Protein AF-A0A059X6H6-F1 (afdb_monomer)

pLDDT: mean 86.48, std 16.49, range [53.81, 98.5]

Mean predicted aligned error: 11.57 Å

Solvent-accessible surface area (backbone atoms only — not comparable to full-atom values): 7983 Å² total; per-residue (Å²): 115,70,69,62,55,52,52,53,50,52,51,50,52,52,50,53,52,48,53,52,51,53,56,52,53,56,59,58,62,73,62,70,86,75,76,94,82,87,88,86,84,64,90,88,65,84,89,73,86,81,78,80,81,80,40,68,50,69,48,48,34,38,56,48,34,63,34,79,66,31,39,51,50,47,50,56,56,34,64,77,41,72,95,62,50,46,80,47,64,39,45,74,74,27,70,48,88,51,62,70,45,95,58,47,21,21,32,26,37,62,48,62,49,99,87,67,46,83,44,76,43,57,70,53,53,51,45,36,57,78,46,107

Radius of gyration: 31.46 Å; Cα contacts (8 Å, |Δi|>4): 134; chains: 1; bounding box: 71×48×88 Å

Nearest PDB structures (foldseek):
  3o66-assembly2_B  TM=3.302E-01  e=4.842E+00  Staphylococcus aureus subsp. aureus Mu50

Sequence (132 aa):
MNAFVSAITRLRLAAVACELLIAGATVAAAAADSFPVTIRVDAAKTKGPLQPIWRFFGADEPNYAYLKNGRKLVGELGALKPKQVYFRTHNLLTSGDGTPALKWGSTGAYSEDADGRPVYDWAILDRIFDTY

Foldseek 3Di:
DVVVVVVVVVVVVVVVVVVVVVVVVVVVVVPPPDDDDDDDDDPVDDPDDDDPPVQEEEDLELLCCLPPVNLVVLVVSCVVDPPRHYYDYPALPPDADSDIDHRHYHHNQWDADPVRHIDGDCVSVCSSVVSD

Structure (mmCIF, N/CA/C/O backbone):
data_AF-A0A059X6H6-F1
#
_entry.id   AF-A0A059X6H6-F1
#
loop_
_atom_site.group_PDB
_atom_site.id
_atom_site.type_symbol
_atom_site.label_atom_id
_atom_site.label_alt_id
_atom_site.label_comp_id
_atom_site.label_asym_id
_atom_site.label_entity_id
_atom_site.label_seq_id
_atom_site.pdbx_PDB_ins_code
_atom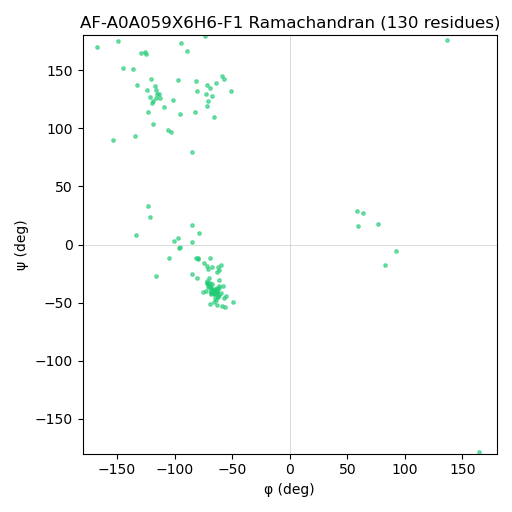_site.Cartn_x
_atom_site.Cartn_y
_atom_site.Cartn_z
_atom_site.occupancy
_atom_site.B_iso_or_equiv
_atom_site.auth_seq_id
_atom_site.auth_comp_id
_atom_site.auth_asym_id
_atom_site.auth_atom_id
_atom_site.pdbx_PDB_model_num
ATOM 1 N N . MET A 1 1 ? 45.488 37.857 51.682 1.00 58.59 1 MET A N 1
ATOM 2 C CA . MET A 1 1 ? 45.195 36.481 51.218 1.00 58.59 1 MET A CA 1
ATOM 3 C C . MET A 1 1 ? 43.833 35.968 51.709 1.00 58.59 1 MET A C 1
ATOM 5 O O . MET A 1 1 ? 43.056 35.501 50.891 1.00 58.59 1 MET A O 1
ATOM 9 N N . ASN A 1 2 ? 43.471 36.145 52.988 1.00 57.38 2 ASN A N 1
ATOM 10 C CA . ASN A 1 2 ? 42.241 35.563 53.568 1.00 57.38 2 ASN A CA 1
ATOM 11 C C . ASN A 1 2 ? 40.909 36.158 53.060 1.00 57.38 2 ASN A C 1
ATOM 13 O O . ASN A 1 2 ? 39.927 35.431 52.926 1.00 57.38 2 ASN A O 1
ATOM 17 N N . ALA A 1 3 ? 40.863 37.454 52.732 1.00 59.53 3 ALA A N 1
ATOM 18 C CA . ALA A 1 3 ? 39.637 38.098 52.240 1.00 59.53 3 ALA A CA 1
ATOM 19 C C . ALA A 1 3 ? 39.242 37.635 50.822 1.00 59.53 3 ALA A C 1
ATOM 21 O O . ALA A 1 3 ? 38.062 37.457 50.532 1.00 59.53 3 ALA A O 1
ATOM 22 N N . PHE A 1 4 ? 40.232 37.376 49.961 1.00 54.91 4 PHE A N 1
ATOM 23 C CA . PHE A 1 4 ? 40.015 36.962 48.572 1.00 54.91 4 PHE A CA 1
ATOM 24 C C . PHE A 1 4 ? 39.510 35.512 48.479 1.00 54.91 4 PHE A C 1
ATOM 26 O O . PHE A 1 4 ? 38.577 35.220 47.737 1.00 54.91 4 PHE A O 1
ATOM 33 N N . VAL A 1 5 ? 40.052 34.618 49.314 1.00 59.97 5 VAL A N 1
ATOM 34 C CA . VAL A 1 5 ? 39.598 33.220 49.417 1.00 59.97 5 VAL A CA 1
ATOM 35 C C . VAL A 1 5 ? 38.165 33.145 49.962 1.00 59.97 5 VAL A C 1
ATOM 37 O O . VAL A 1 5 ? 37.345 32.411 49.423 1.00 59.97 5 VAL A O 1
ATOM 40 N N . SER A 1 6 ? 37.823 33.959 50.967 1.00 58.59 6 SER A N 1
ATOM 41 C CA . SER A 1 6 ? 36.462 34.026 51.526 1.00 58.59 6 SER A CA 1
ATOM 42 C C . SER A 1 6 ? 35.422 34.516 50.505 1.00 58.59 6 SER A C 1
ATOM 44 O O . SER A 1 6 ? 34.323 33.965 50.430 1.00 58.59 6 SER A O 1
ATOM 46 N N . ALA A 1 7 ? 35.775 35.498 49.667 1.00 55.62 7 ALA A N 1
ATOM 47 C CA . ALA A 1 7 ? 34.904 35.994 48.600 1.00 55.62 7 ALA A CA 1
ATOM 48 C C . ALA A 1 7 ? 34.638 34.933 47.515 1.00 55.62 7 ALA A C 1
ATOM 50 O O . ALA A 1 7 ? 33.491 34.745 47.112 1.00 55.62 7 ALA A O 1
ATOM 51 N N . ILE A 1 8 ? 35.666 34.184 47.100 1.00 58.91 8 ILE A N 1
ATOM 52 C CA . ILE A 1 8 ? 35.532 33.095 46.117 1.00 58.91 8 ILE A CA 1
ATOM 53 C C . ILE A 1 8 ? 34.681 31.946 46.675 1.00 58.91 8 ILE A C 1
ATOM 55 O O . ILE A 1 8 ? 33.830 31.412 45.966 1.00 58.91 8 ILE A O 1
ATOM 59 N N . THR A 1 9 ? 34.851 31.589 47.951 1.00 55.94 9 THR A N 1
ATOM 60 C CA . THR A 1 9 ? 34.042 30.546 48.600 1.00 55.94 9 THR A CA 1
ATOM 61 C C . THR A 1 9 ? 32.571 30.955 48.705 1.00 55.94 9 THR A C 1
ATOM 63 O O . THR A 1 9 ? 31.695 30.154 48.389 1.00 55.94 9 THR A O 1
ATOM 66 N N . ARG A 1 10 ? 32.275 32.213 49.061 1.00 60.16 10 ARG A N 1
ATOM 67 C CA . ARG A 1 10 ? 30.896 32.739 49.095 1.00 60.16 10 ARG A CA 1
ATOM 68 C C . ARG A 1 10 ? 30.249 32.773 47.708 1.00 60.16 10 ARG A C 1
ATOM 70 O O . ARG A 1 10 ? 29.082 32.418 47.586 1.00 60.16 10 ARG A O 1
ATOM 77 N N . LEU A 1 11 ? 31.008 33.135 46.672 1.00 53.81 11 LEU A N 1
ATOM 78 C CA . LEU A 1 11 ? 30.527 33.147 45.288 1.00 53.81 11 LEU A CA 1
ATOM 79 C C . LEU A 1 11 ? 30.241 31.726 44.768 1.00 53.81 11 LEU A C 1
ATOM 81 O O . LEU A 1 11 ? 29.238 31.512 44.095 1.00 53.81 11 LEU A O 1
ATOM 85 N N . ARG A 1 12 ? 31.070 30.740 45.140 1.00 56.47 12 ARG A N 1
ATOM 86 C CA . ARG A 1 12 ? 30.848 29.319 44.817 1.00 56.47 12 ARG A CA 1
ATOM 87 C C . ARG A 1 12 ? 29.646 28.725 45.552 1.00 56.47 12 ARG A C 1
ATOM 89 O O . ARG A 1 12 ? 28.875 28.007 44.930 1.00 56.47 12 ARG A O 1
ATOM 96 N N . LEU A 1 13 ? 29.445 29.046 46.834 1.00 58.38 13 LEU A N 1
ATOM 97 C CA . LEU A 1 13 ? 28.250 28.607 47.568 1.00 58.38 13 LEU A CA 1
ATOM 98 C C . LEU A 1 13 ? 26.966 29.220 46.990 1.00 58.38 13 LEU A C 1
ATOM 100 O O . LEU A 1 13 ? 25.964 28.521 46.875 1.00 58.38 13 LEU A O 1
ATOM 104 N N . ALA A 1 14 ? 27.000 30.497 46.597 1.00 59.97 14 ALA A N 1
ATOM 105 C CA . ALA A 1 14 ? 25.861 31.155 45.960 1.00 59.97 14 ALA A CA 1
ATOM 106 C C . ALA A 1 14 ? 25.545 30.560 44.576 1.00 59.97 14 ALA A C 1
ATOM 108 O O . ALA A 1 14 ? 24.376 30.353 44.265 1.00 59.97 14 ALA A O 1
ATOM 109 N N . ALA A 1 15 ? 26.564 30.232 43.772 1.00 58.28 15 ALA A N 1
ATOM 110 C CA . ALA A 1 15 ? 26.387 29.584 42.471 1.00 58.28 15 ALA A CA 1
ATOM 111 C C . ALA A 1 15 ? 25.798 28.168 42.602 1.00 58.28 15 ALA A C 1
ATOM 113 O O . ALA A 1 15 ? 24.811 27.864 41.943 1.00 58.28 15 ALA A O 1
ATOM 114 N N . VAL A 1 16 ? 26.319 27.351 43.527 1.00 63.19 16 VAL A N 1
ATOM 115 C CA . VAL A 1 16 ? 25.791 26.002 43.807 1.00 63.19 16 VAL A CA 1
ATOM 116 C C . VAL A 1 16 ? 24.352 26.064 44.330 1.00 63.19 16 VAL A C 1
ATOM 118 O O . VAL A 1 16 ? 23.509 25.284 43.900 1.00 63.19 16 VAL A O 1
ATOM 121 N N . ALA A 1 17 ? 24.028 27.022 45.206 1.00 60.09 17 ALA A N 1
ATOM 122 C CA . ALA A 1 17 ? 22.654 27.232 45.666 1.00 60.09 17 ALA A CA 1
ATOM 123 C C . ALA A 1 17 ? 21.709 27.649 44.523 1.00 60.09 17 ALA A C 1
ATOM 125 O O . ALA A 1 17 ? 20.569 27.194 44.478 1.00 60.09 17 ALA A O 1
ATOM 126 N N . CYS A 1 18 ? 22.182 28.469 43.579 1.00 57.47 18 CYS A N 1
ATOM 127 C CA . CYS A 1 18 ? 21.415 28.876 42.402 1.00 57.47 18 CYS A CA 1
ATOM 128 C C . CYS A 1 18 ? 21.181 27.695 41.440 1.00 57.47 18 CYS A C 1
ATOM 130 O O . CYS A 1 18 ? 20.062 27.491 40.983 1.00 57.47 18 CYS A O 1
ATOM 132 N N . GLU A 1 19 ? 22.197 26.862 41.198 1.00 58.69 19 GLU A N 1
ATOM 133 C CA . GLU A 1 19 ? 22.088 25.642 40.381 1.00 58.69 19 GLU A CA 1
ATOM 134 C C . GLU A 1 19 ? 21.124 24.614 40.999 1.00 58.69 19 GLU A C 1
ATOM 136 O O . GLU A 1 19 ? 20.295 24.044 40.289 1.00 58.69 19 GLU A O 1
ATOM 141 N N . LEU A 1 20 ? 21.158 24.432 42.325 1.00 59.31 20 LEU A N 1
ATOM 142 C CA . LEU A 1 20 ? 20.209 23.584 43.060 1.00 59.31 20 LEU A CA 1
ATOM 143 C C . LEU A 1 20 ? 18.769 24.121 43.005 1.00 59.31 20 LEU A C 1
ATOM 145 O O . LEU A 1 20 ? 17.832 23.336 42.862 1.00 59.31 20 LEU A O 1
ATOM 149 N N . LEU A 1 21 ? 18.577 25.443 43.076 1.00 58.88 21 LEU A N 1
ATOM 150 C CA . LEU A 1 21 ? 17.257 26.072 42.946 1.00 58.88 21 LEU A CA 1
ATOM 151 C C . LEU A 1 21 ? 16.696 25.950 41.519 1.00 58.88 21 LEU A C 1
ATOM 153 O O . LEU A 1 21 ? 15.508 25.671 41.353 1.00 58.88 21 LEU A O 1
ATOM 157 N N . ILE A 1 22 ? 17.541 26.096 40.494 1.00 58.00 22 ILE A N 1
ATOM 158 C CA . ILE A 1 22 ? 17.145 25.942 39.085 1.00 58.00 22 ILE A CA 1
ATOM 159 C C . ILE A 1 22 ? 16.810 24.474 38.773 1.00 58.00 22 ILE A C 1
ATOM 161 O O . ILE A 1 22 ? 15.798 24.208 38.127 1.00 58.00 22 ILE A O 1
ATOM 165 N N . ALA A 1 23 ? 17.591 23.513 39.278 1.00 57.62 23 ALA A N 1
ATOM 166 C CA . ALA A 1 23 ? 17.311 22.084 39.115 1.00 57.62 23 ALA A CA 1
ATOM 167 C C . ALA A 1 23 ? 16.046 21.626 39.872 1.00 57.62 23 ALA A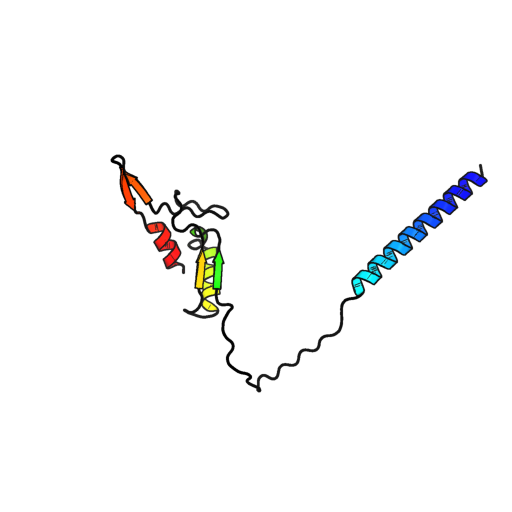 C 1
ATOM 169 O O . ALA A 1 23 ? 15.315 20.763 39.392 1.00 57.62 23 ALA A O 1
ATOM 170 N N . GLY A 1 24 ? 15.745 22.216 41.035 1.00 56.34 24 GLY A N 1
ATOM 171 C CA . GLY A 1 24 ? 14.503 21.942 41.766 1.00 56.34 24 GLY A CA 1
ATOM 172 C C . GLY A 1 24 ? 13.251 22.473 41.055 1.00 56.34 24 GLY A C 1
ATOM 173 O O . GLY A 1 24 ? 12.216 21.806 41.036 1.00 56.34 24 GLY A O 1
ATOM 174 N N . ALA A 1 25 ? 13.346 23.646 40.420 1.00 57.06 25 ALA A N 1
ATOM 175 C CA . ALA A 1 25 ? 12.235 24.259 39.692 1.00 57.06 25 ALA A CA 1
ATOM 176 C C . ALA A 1 25 ? 11.887 23.521 38.383 1.00 57.06 25 ALA A C 1
ATOM 178 O O . ALA A 1 25 ? 10.712 23.433 38.024 1.00 57.06 25 ALA A O 1
ATOM 179 N N . THR A 1 26 ? 12.874 22.943 37.686 1.00 56.34 26 THR A N 1
ATOM 180 C CA . THR A 1 26 ? 12.636 22.175 36.449 1.00 56.34 26 THR A CA 1
ATOM 181 C C . THR A 1 26 ? 11.973 20.819 36.708 1.00 56.34 26 THR A C 1
ATOM 183 O O . THR A 1 26 ? 11.140 20.393 35.909 1.00 56.34 26 THR A O 1
ATOM 186 N N . VAL A 1 27 ? 12.258 20.167 37.841 1.00 55.81 27 VAL A N 1
ATOM 187 C CA . VAL A 1 27 ? 11.601 18.903 38.230 1.00 55.81 27 VAL A CA 1
ATOM 188 C C . VAL A 1 27 ? 10.139 19.126 38.638 1.00 55.81 27 V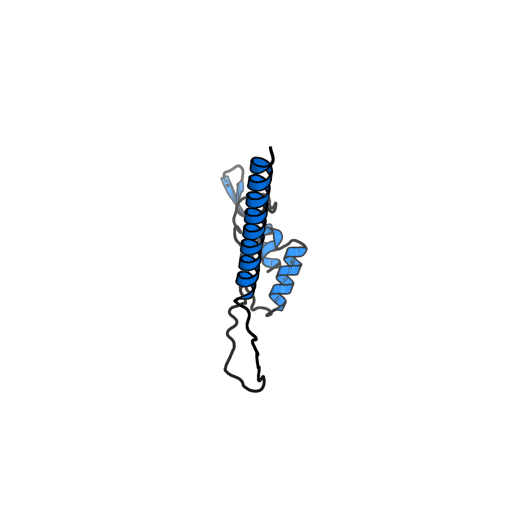AL A C 1
ATOM 190 O O . VAL A 1 27 ? 9.280 18.318 38.292 1.00 55.81 27 VAL A O 1
ATOM 193 N N . ALA A 1 28 ? 9.825 20.240 39.310 1.00 55.28 28 ALA A N 1
AT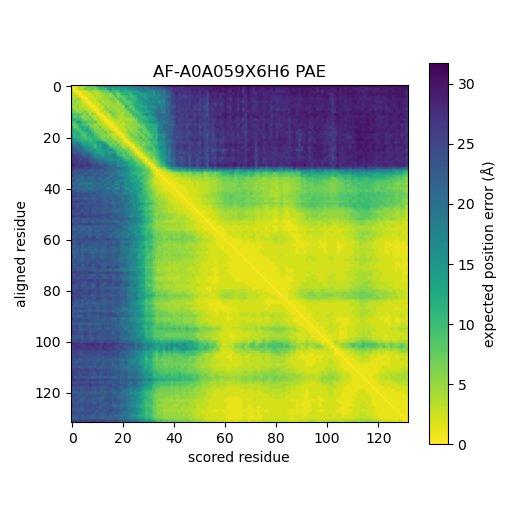OM 194 C CA . ALA A 1 28 ? 8.450 20.574 39.689 1.00 55.28 28 ALA A CA 1
ATOM 195 C C . ALA A 1 28 ? 7.562 20.926 38.477 1.00 55.28 28 ALA A C 1
ATOM 197 O O . ALA A 1 28 ? 6.389 20.560 38.451 1.00 55.28 28 ALA A O 1
ATOM 198 N N . ALA A 1 29 ? 8.120 21.581 37.452 1.00 55.75 29 ALA A N 1
ATOM 199 C CA . ALA A 1 29 ? 7.392 21.910 36.224 1.00 55.75 29 ALA A CA 1
ATOM 200 C C . ALA A 1 29 ? 7.079 20.675 35.355 1.00 55.75 29 ALA A C 1
ATOM 202 O O . ALA A 1 29 ? 6.061 20.650 34.672 1.00 55.75 29 ALA A O 1
ATOM 203 N N . ALA A 1 30 ? 7.909 19.626 35.410 1.00 57.47 30 ALA A N 1
ATOM 204 C CA . ALA A 1 30 ? 7.687 18.393 34.650 1.00 57.47 30 ALA A CA 1
ATOM 205 C C . ALA A 1 30 ? 6.560 17.502 35.219 1.00 57.47 30 ALA A C 1
ATOM 207 O O . ALA A 1 30 ? 6.071 16.616 34.521 1.00 57.47 30 ALA A O 1
ATOM 208 N N . ALA A 1 31 ? 6.135 17.726 36.467 1.00 59.34 31 ALA A N 1
ATOM 209 C CA . ALA A 1 31 ? 5.110 16.922 37.141 1.00 59.34 31 ALA A CA 1
ATOM 210 C C . ALA A 1 31 ? 3.682 17.505 37.047 1.00 59.34 31 ALA A C 1
ATOM 212 O O . ALA A 1 31 ? 2.743 16.895 37.558 1.00 59.34 31 ALA A O 1
ATOM 213 N N . ALA A 1 32 ? 3.503 18.676 36.424 1.00 61.47 32 ALA A N 1
ATOM 214 C CA . ALA A 1 32 ? 2.291 19.484 36.577 1.00 61.47 32 ALA A CA 1
ATOM 215 C C . ALA A 1 32 ? 1.062 19.049 35.750 1.00 61.47 32 ALA A C 1
ATOM 217 O O . ALA A 1 32 ? -0.031 19.505 36.065 1.00 61.47 32 ALA A O 1
ATOM 218 N N . ASP A 1 33 ? 1.176 18.136 34.778 1.00 71.50 33 ASP A N 1
ATOM 219 C CA . ASP A 1 33 ? 0.067 17.848 33.842 1.00 71.50 33 ASP A CA 1
ATOM 220 C C . ASP A 1 33 ? -0.376 16.374 33.804 1.00 71.50 33 ASP A C 1
ATOM 222 O O . ASP A 1 33 ? -0.809 15.859 32.772 1.00 71.50 33 ASP A O 1
ATOM 226 N N . SER A 1 34 ? -0.295 15.659 34.930 1.00 79.44 34 SER A N 1
ATOM 227 C CA . SER A 1 34 ? -0.904 14.324 35.045 1.00 79.44 34 SER A CA 1
ATOM 228 C C . SER A 1 34 ? -2.022 14.314 36.086 1.00 79.44 34 SER A C 1
ATOM 230 O O . SER A 1 34 ? -1.844 14.761 37.217 1.00 79.44 34 SER A O 1
ATOM 232 N N . PHE A 1 35 ? -3.194 13.802 35.705 1.00 85.69 35 PHE A N 1
ATOM 233 C CA . PHE A 1 35 ? -4.338 13.613 36.596 1.00 85.69 35 PHE A CA 1
ATOM 234 C C . PHE A 1 35 ? -4.981 12.240 36.349 1.00 85.69 35 PHE A C 1
ATOM 236 O O . PHE A 1 35 ? -4.898 11.709 35.237 1.00 85.69 35 PHE A O 1
ATOM 243 N N . PRO A 1 36 ? -5.610 11.627 37.368 1.00 89.56 36 PRO A N 1
ATOM 244 C CA . PRO A 1 36 ? -6.208 10.308 37.217 1.00 89.56 36 PRO A CA 1
ATOM 245 C C . PRO A 1 36 ? -7.417 10.354 36.274 1.00 89.56 36 PRO A C 1
ATOM 247 O O . PRO A 1 36 ? -8.361 11.115 36.486 1.00 89.56 36 PRO A O 1
ATOM 250 N N . VAL A 1 37 ? -7.424 9.483 35.262 1.00 94.56 37 VAL A N 1
ATOM 251 C CA . VAL A 1 37 ? -8.553 9.293 34.338 1.00 94.56 37 VAL A CA 1
ATOM 252 C C . VAL A 1 37 ? -9.156 7.908 34.561 1.00 94.56 37 VAL A C 1
ATOM 254 O O . VAL A 1 37 ? -8.459 6.900 34.499 1.00 94.56 37 VAL A O 1
ATOM 257 N N . THR A 1 38 ? -10.469 7.842 34.797 1.00 96.88 38 THR A N 1
ATOM 258 C CA . THR A 1 38 ? -11.224 6.578 34.854 1.00 96.88 38 THR A CA 1
ATOM 259 C C . THR A 1 38 ? -12.120 6.463 33.623 1.00 96.88 38 THR A C 1
ATOM 261 O O . THR A 1 38 ? -13.028 7.273 33.447 1.00 96.88 38 THR A O 1
ATOM 264 N N . ILE A 1 39 ? -11.908 5.439 32.791 1.00 96.88 39 ILE A N 1
ATOM 265 C CA . ILE A 1 39 ? -12.757 5.138 31.627 1.00 96.88 39 ILE A CA 1
ATOM 266 C C . ILE A 1 39 ? -13.702 3.986 31.992 1.00 96.88 39 ILE A C 1
ATOM 268 O O . ILE A 1 39 ? -13.253 2.919 32.401 1.00 96.88 39 ILE A O 1
ATOM 272 N N . ARG A 1 40 ? -15.016 4.188 31.838 1.00 97.50 40 ARG A N 1
ATOM 273 C CA . ARG A 1 40 ? -16.043 3.144 32.011 1.00 97.50 40 ARG A CA 1
ATOM 274 C C . ARG A 1 40 ? -16.748 2.901 30.681 1.00 97.50 40 ARG A C 1
ATOM 276 O O . ARG A 1 40 ? -17.272 3.841 30.091 1.00 97.50 40 ARG A O 1
ATOM 283 N N . VAL A 1 41 ? -16.783 1.649 30.233 1.00 96.38 41 VAL A N 1
ATOM 284 C CA . VAL A 1 41 ? -17.444 1.233 28.988 1.00 96.38 41 VAL A CA 1
ATOM 285 C C . VAL A 1 41 ? -18.542 0.230 29.328 1.00 96.38 41 VAL A C 1
ATOM 287 O O . VAL A 1 41 ? -18.270 -0.793 29.948 1.00 96.38 41 VAL A O 1
ATOM 290 N N . ASP A 1 42 ? -19.776 0.526 28.925 1.00 97.31 42 ASP A N 1
ATOM 291 C CA . ASP A 1 42 ? -20.924 -0.379 29.042 1.00 97.31 42 ASP A CA 1
ATOM 292 C C . ASP A 1 42 ? -21.253 -0.945 27.654 1.00 97.31 42 ASP A C 1
ATOM 294 O O . ASP A 1 42 ? -21.891 -0.283 26.833 1.00 97.31 42 ASP A O 1
ATOM 298 N N . ALA A 1 43 ? -20.782 -2.164 27.379 1.00 96.50 43 ALA A N 1
ATOM 299 C CA . ALA A 1 43 ? -20.952 -2.819 26.082 1.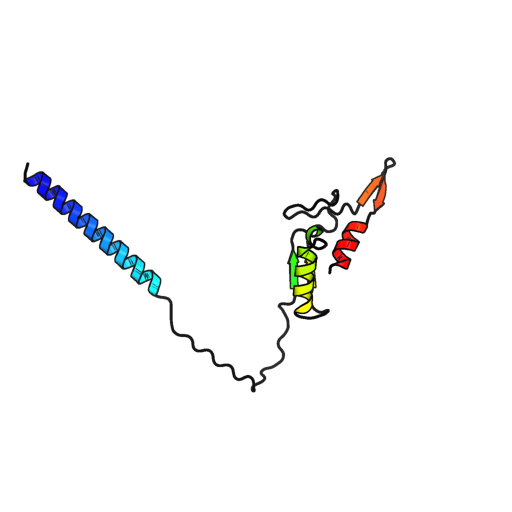00 96.50 43 ALA A CA 1
ATOM 300 C C . ALA A 1 43 ? -22.408 -3.237 25.785 1.00 96.50 43 ALA A C 1
ATOM 302 O O . ALA A 1 43 ? -22.713 -3.569 24.641 1.00 96.50 43 ALA A O 1
ATOM 303 N N . ALA A 1 44 ? -23.316 -3.193 26.770 1.00 97.50 44 ALA A N 1
ATOM 304 C CA . ALA A 1 44 ? -24.734 -3.494 26.565 1.00 97.50 44 ALA A CA 1
ATOM 305 C C . ALA A 1 44 ? -25.524 -2.297 25.994 1.00 97.50 44 ALA A C 1
ATOM 307 O O . ALA A 1 44 ? -26.661 -2.461 25.548 1.00 97.50 44 ALA A O 1
ATOM 308 N N . LYS A 1 45 ? -24.940 -1.088 25.974 1.00 97.56 45 LYS A N 1
ATOM 309 C CA . LYS A 1 45 ? -25.593 0.141 25.492 1.00 97.56 45 LYS A CA 1
ATOM 310 C C . LYS A 1 45 ? -25.110 0.543 24.099 1.00 97.56 45 LYS A C 1
ATOM 312 O O . LYS A 1 45 ? -24.112 1.244 23.940 1.00 97.56 45 LYS A O 1
ATOM 317 N N . THR A 1 46 ? -25.874 0.166 23.077 1.00 97.00 46 THR A N 1
ATOM 318 C CA . THR A 1 46 ? -25.610 0.581 21.688 1.00 97.00 46 THR A CA 1
ATOM 319 C C . THR A 1 46 ? -25.955 2.061 21.479 1.00 97.00 46 THR A C 1
ATOM 321 O O . THR A 1 46 ? -27.060 2.488 21.801 1.00 97.00 46 THR A O 1
ATOM 324 N N . LYS A 1 47 ? -25.030 2.848 20.904 1.00 96.38 47 LYS A N 1
ATOM 325 C CA . LYS A 1 47 ? -25.235 4.281 20.584 1.00 96.38 47 LYS A CA 1
ATOM 326 C C . LYS A 1 47 ? -25.467 4.577 19.097 1.00 96.38 47 LYS A C 1
ATOM 328 O O . LYS A 1 47 ? -25.831 5.698 18.758 1.00 96.38 47 LYS A O 1
ATOM 333 N N . GLY A 1 48 ? -25.239 3.601 18.221 1.00 95.69 48 GLY A N 1
ATOM 334 C CA . GLY A 1 48 ? -25.346 3.747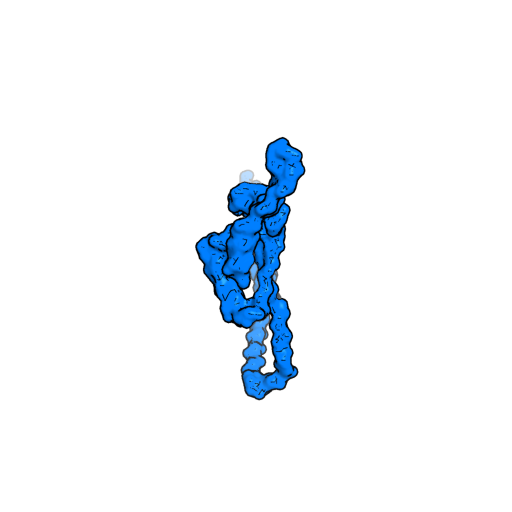 16.769 1.00 95.69 48 GLY A CA 1
ATOM 335 C C . GLY A 1 48 ? -24.189 3.072 16.024 1.00 95.69 48 GLY A C 1
ATOM 336 O O . GLY A 1 48 ? -23.277 2.537 16.661 1.00 95.69 48 GLY A O 1
ATOM 337 N N . PRO A 1 49 ? -24.219 3.072 14.681 1.00 95.38 49 PRO A N 1
ATOM 338 C CA . PRO A 1 49 ? -23.174 2.462 13.867 1.00 95.38 49 PRO A CA 1
ATOM 339 C C . PRO A 1 49 ? -21.874 3.279 13.895 1.00 95.38 49 PRO A C 1
ATOM 341 O O . PRO A 1 49 ? -21.890 4.502 13.748 1.00 95.38 49 PRO A O 1
ATOM 344 N N . LEU A 1 50 ? -20.731 2.596 14.008 1.00 93.19 50 LEU A N 1
ATOM 345 C CA . LEU A 1 50 ? -19.414 3.207 13.831 1.00 93.19 50 LEU A CA 1
ATOM 346 C C . LEU A 1 50 ? -19.081 3.291 12.338 1.00 93.19 50 LEU A C 1
ATOM 348 O O . LEU A 1 50 ? -18.878 2.265 11.684 1.00 93.19 50 LEU A O 1
ATOM 352 N N . GLN A 1 51 ? -18.985 4.510 11.805 1.00 94.56 51 GLN A N 1
ATOM 353 C CA . GLN A 1 51 ? -18.536 4.708 10.430 1.00 94.56 51 GLN A CA 1
ATOM 354 C C . GLN A 1 51 ? -17.037 4.397 10.317 1.00 94.56 51 GLN A C 1
ATOM 356 O O . GLN A 1 51 ? -16.223 4.984 11.033 1.00 94.56 51 GLN A O 1
ATOM 361 N N . PRO A 1 52 ? -16.634 3.476 9.433 1.00 93.19 52 PRO A N 1
ATOM 362 C CA . PRO A 1 52 ? -15.262 3.001 9.380 1.00 93.19 52 PRO A CA 1
ATOM 363 C C . PRO A 1 52 ? -14.405 3.948 8.525 1.00 93.19 52 PRO A C 1
ATOM 365 O O . PRO A 1 52 ? -14.135 3.685 7.352 1.00 93.19 52 PRO A O 1
ATOM 368 N N . ILE A 1 53 ? -13.997 5.068 9.121 1.00 95.06 53 ILE A N 1
ATOM 369 C CA . ILE A 1 53 ? -13.169 6.113 8.488 1.00 95.06 53 ILE A CA 1
ATOM 370 C C . ILE A 1 53 ? -11.671 5.769 8.441 1.00 95.06 53 ILE A 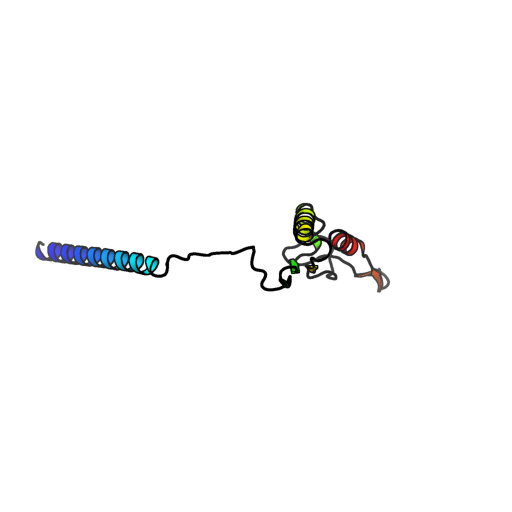C 1
ATOM 372 O O . ILE A 1 53 ? -10.910 6.395 7.718 1.00 95.06 53 ILE A O 1
ATOM 376 N N . TRP A 1 54 ? -11.249 4.744 9.179 1.00 95.25 54 TRP A N 1
ATOM 377 C CA . TRP A 1 54 ? -9.851 4.332 9.356 1.00 95.25 54 TRP A CA 1
ATOM 378 C C . TRP A 1 54 ? -9.313 3.405 8.249 1.00 95.25 54 TRP A C 1
ATOM 380 O O . TRP A 1 54 ? -8.186 2.933 8.333 1.00 95.25 54 TRP A O 1
ATOM 390 N N . ARG A 1 55 ? -10.113 3.099 7.218 1.00 96.31 55 ARG A N 1
ATOM 391 C CA . ARG A 1 55 ? -9.856 2.022 6.235 1.00 96.31 55 ARG A CA 1
ATOM 392 C C . ARG A 1 55 ? -8.941 2.411 5.064 1.00 96.31 55 ARG A C 1
ATOM 394 O O . ARG A 1 55 ? -8.981 1.750 4.027 1.00 96.31 55 ARG A O 1
ATOM 401 N N . PHE A 1 56 ? -8.194 3.501 5.182 1.00 97.06 56 PHE A N 1
ATOM 402 C CA . PHE A 1 56 ? -7.394 4.060 4.094 1.00 97.06 56 PHE A CA 1
ATOM 403 C C . PHE A 1 56 ? -5.924 4.073 4.498 1.00 97.06 56 PHE A C 1
ATOM 405 O O . PHE A 1 56 ? -5.561 4.693 5.496 1.00 97.06 56 PHE A O 1
ATOM 412 N N . PHE A 1 57 ? -5.090 3.404 3.708 1.00 97.00 57 PHE A N 1
ATOM 413 C CA . PHE A 1 57 ? -3.645 3.327 3.902 1.00 97.00 57 PHE A CA 1
ATOM 414 C C . PHE A 1 57 ? -2.918 3.761 2.634 1.00 97.00 57 PHE A C 1
ATOM 416 O O . PHE A 1 57 ? -3.507 3.858 1.555 1.00 97.00 57 PHE A O 1
ATOM 423 N N . GLY A 1 58 ? -1.621 4.015 2.749 1.00 95.44 58 GLY A N 1
ATOM 424 C CA . GLY A 1 58 ? -0.817 4.322 1.584 1.00 95.44 58 GLY A CA 1
ATOM 425 C C . GLY A 1 58 ? 0.676 4.295 1.839 1.00 95.44 58 GLY A C 1
ATOM 426 O O . GLY A 1 58 ? 1.126 4.202 2.980 1.00 95.44 58 GLY A O 1
ATOM 427 N N . ALA A 1 59 ? 1.425 4.373 0.746 1.00 94.06 59 ALA A N 1
ATOM 428 C CA . ALA A 1 59 ? 2.879 4.428 0.744 1.00 94.06 59 ALA A CA 1
ATOM 429 C C . ALA A 1 59 ? 3.381 5.319 -0.393 1.00 94.06 59 ALA A C 1
ATOM 431 O O . ALA A 1 59 ? 2.740 5.427 -1.440 1.00 94.06 59 ALA A O 1
ATOM 432 N N . ASP A 1 60 ? 4.552 5.916 -0.197 1.00 94.69 60 ASP A N 1
ATOM 433 C CA . ASP A 1 60 ? 5.195 6.741 -1.216 1.00 94.69 60 ASP A CA 1
ATOM 434 C C . ASP A 1 60 ? 5.683 5.903 -2.407 1.00 94.69 60 ASP A C 1
ATOM 436 O O . ASP A 1 60 ? 5.343 6.201 -3.548 1.00 94.69 60 ASP A O 1
ATOM 440 N N . GLU A 1 61 ? 6.437 4.838 -2.132 1.00 95.31 61 GLU A N 1
ATOM 441 C CA . GLU A 1 61 ? 7.093 4.002 -3.139 1.00 95.31 61 GLU A CA 1
ATOM 442 C C . GLU A 1 61 ? 6.251 2.758 -3.498 1.00 95.31 61 GLU A C 1
ATOM 444 O O . GLU A 1 61 ? 6.111 1.866 -2.649 1.00 95.31 61 GLU A O 1
ATOM 449 N N . PRO A 1 62 ? 5.714 2.651 -4.729 1.00 96.69 62 PRO A N 1
ATOM 450 C CA . PRO A 1 62 ? 4.860 1.537 -5.129 1.00 96.69 62 PRO A CA 1
A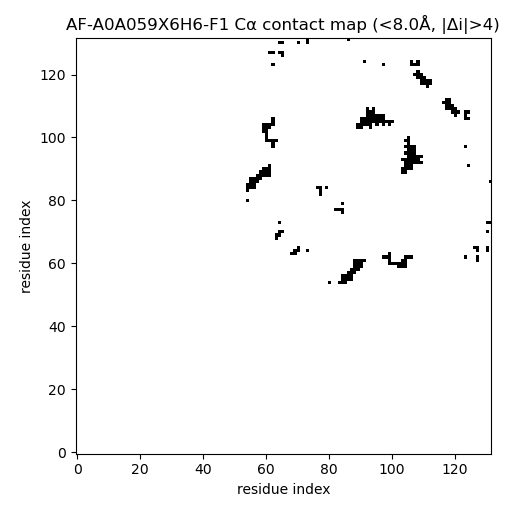TOM 451 C C . PRO A 1 62 ? 5.618 0.216 -5.319 1.00 96.69 62 PRO A C 1
ATOM 453 O O . PRO A 1 62 ? 5.061 -0.846 -5.033 1.00 96.69 62 PRO A O 1
ATOM 456 N N . ASN A 1 63 ? 6.886 0.238 -5.744 1.00 97.50 63 ASN A N 1
ATOM 457 C CA . ASN A 1 63 ? 7.628 -0.977 -6.082 1.00 97.50 63 ASN A CA 1
ATOM 458 C C . ASN A 1 63 ? 7.918 -1.871 -4.859 1.00 97.50 63 ASN A C 1
ATOM 460 O O . ASN A 1 63 ? 8.146 -3.072 -5.008 1.00 97.50 63 ASN A O 1
ATOM 464 N N . TYR A 1 64 ? 7.857 -1.338 -3.630 1.00 97.00 64 TYR A N 1
ATOM 465 C CA . TYR A 1 64 ? 7.966 -2.159 -2.416 1.00 97.00 64 TYR A CA 1
ATOM 466 C C . TYR A 1 64 ? 6.726 -3.018 -2.148 1.00 97.00 64 TYR A C 1
ATOM 468 O O . TYR A 1 64 ? 6.846 -3.984 -1.390 1.00 97.00 64 TYR A O 1
ATOM 476 N N . ALA A 1 65 ? 5.565 -2.715 -2.750 1.00 96.94 65 ALA A N 1
ATOM 477 C CA . ALA A 1 65 ? 4.321 -3.450 -2.516 1.00 96.94 65 ALA A CA 1
ATOM 478 C C . ALA A 1 65 ? 4.505 -4.944 -2.808 1.00 96.94 65 ALA A C 1
ATOM 480 O O . ALA A 1 65 ? 4.334 -5.774 -1.919 1.00 96.94 65 ALA A O 1
ATOM 481 N N . TYR A 1 66 ? 4.994 -5.285 -4.000 1.00 96.94 66 TYR A N 1
ATOM 482 C CA . TYR A 1 66 ? 5.212 -6.673 -4.411 1.00 96.94 66 TYR A CA 1
ATOM 483 C C . TYR A 1 66 ? 6.491 -7.302 -3.831 1.00 96.94 66 TYR A C 1
ATOM 485 O O . TYR A 1 66 ? 6.888 -8.393 -4.245 1.00 96.94 66 TYR A O 1
ATOM 493 N N . LEU A 1 67 ? 7.180 -6.674 -2.877 1.00 96.94 67 LEU A N 1
ATOM 494 C CA . LEU A 1 67 ? 8.297 -7.310 -2.171 1.00 96.94 67 LEU A CA 1
ATOM 495 C C . LEU A 1 67 ? 7.805 -8.063 -0.930 1.00 96.94 67 LEU A C 1
ATOM 497 O O . LEU A 1 67 ? 6.662 -7.924 -0.501 1.00 96.94 67 LEU A O 1
ATOM 501 N N . LYS A 1 68 ? 8.665 -8.909 -0.345 1.00 97.88 68 LYS A N 1
ATOM 502 C CA . LYS A 1 68 ? 8.297 -9.824 0.757 1.00 97.88 68 LYS A CA 1
ATOM 503 C C . LYS A 1 68 ? 7.535 -9.123 1.888 1.00 97.88 68 LYS A C 1
ATOM 505 O O . LYS A 1 68 ? 6.486 -9.603 2.310 1.00 97.88 68 LYS A O 1
ATOM 510 N N . ASN A 1 69 ? 8.064 -8.000 2.367 1.00 97.25 69 ASN A N 1
ATOM 511 C CA . ASN A 1 69 ? 7.474 -7.273 3.489 1.00 97.25 69 ASN A CA 1
ATOM 512 C C . ASN A 1 69 ? 6.292 -6.393 3.059 1.00 97.25 69 ASN A C 1
ATOM 514 O O . ASN A 1 69 ? 5.374 -6.222 3.854 1.00 97.25 69 ASN A O 1
ATOM 518 N N . GLY A 1 70 ? 6.280 -5.899 1.815 1.00 97.25 70 GLY A N 1
ATOM 519 C CA . GLY A 1 70 ? 5.136 -5.181 1.254 1.00 97.25 70 GLY A CA 1
ATOM 520 C C . GLY A 1 70 ? 3.907 -6.078 1.172 1.00 97.25 70 GLY A C 1
ATOM 521 O O . GLY A 1 70 ? 2.891 -5.756 1.777 1.00 97.25 70 GLY A O 1
ATOM 522 N N . ARG A 1 71 ? 4.036 -7.267 0.566 1.00 98.06 71 ARG A N 1
ATOM 523 C CA . ARG A 1 71 ? 2.958 -8.268 0.508 1.00 98.06 71 ARG A CA 1
ATOM 524 C C . ARG A 1 71 ? 2.441 -8.642 1.892 1.00 98.06 71 ARG A C 1
ATOM 526 O O . ARG A 1 71 ? 1.234 -8.709 2.097 1.00 98.06 71 ARG A O 1
ATOM 533 N N . LYS A 1 72 ? 3.349 -8.869 2.851 1.00 98.31 72 LYS A N 1
ATOM 534 C CA . LYS A 1 72 ? 2.972 -9.170 4.239 1.00 98.31 72 LYS A CA 1
ATOM 535 C C . LYS A 1 72 ? 2.140 -8.034 4.840 1.00 98.31 72 LYS A C 1
ATOM 537 O O . LYS A 1 72 ? 1.058 -8.292 5.353 1.00 98.31 72 LYS A O 1
ATOM 542 N N . LEU A 1 73 ? 2.640 -6.800 4.768 1.00 97.75 73 LEU A N 1
ATOM 543 C CA . LEU A 1 73 ? 1.976 -5.642 5.359 1.00 97.75 73 LEU A CA 1
ATOM 544 C C . LEU A 1 73 ? 0.624 -5.367 4.695 1.00 97.75 73 LEU A C 1
ATOM 546 O O . LEU A 1 73 ? -0.368 -5.204 5.396 1.00 97.75 73 LEU A O 1
ATOM 550 N N . VAL A 1 74 ? 0.564 -5.347 3.361 1.00 97.06 74 VAL A N 1
ATOM 551 C CA . VAL A 1 74 ? -0.685 -5.122 2.617 1.00 97.06 74 VAL A CA 1
ATOM 552 C C . VAL A 1 74 ? -1.714 -6.205 2.954 1.00 97.06 74 VAL A C 1
ATOM 554 O O . VAL A 1 74 ? -2.867 -5.876 3.230 1.00 97.06 74 VAL A O 1
ATOM 557 N N . GLY A 1 75 ? -1.295 -7.471 3.056 1.00 96.69 75 GLY A N 1
ATOM 558 C CA . GLY A 1 75 ? -2.162 -8.565 3.501 1.00 96.69 75 GLY A CA 1
ATOM 559 C C . GLY A 1 75 ? -2.698 -8.384 4.928 1.00 96.69 75 GLY A C 1
ATOM 560 O O . GLY A 1 75 ? -3.891 -8.575 5.168 1.00 96.69 75 GLY A O 1
ATOM 561 N N . GLU A 1 76 ? -1.852 -7.969 5.876 1.00 97.75 76 GLU A N 1
ATOM 562 C CA . GLU A 1 76 ? -2.263 -7.686 7.261 1.00 97.75 76 GLU A CA 1
ATOM 563 C C . GLU A 1 76 ? -3.244 -6.508 7.343 1.00 97.75 76 GLU A C 1
ATOM 565 O O . GLU A 1 76 ? -4.254 -6.594 8.042 1.00 97.75 76 GLU A O 1
ATOM 570 N N . LEU A 1 77 ? -2.994 -5.432 6.588 1.00 97.25 77 LEU A N 1
ATOM 571 C CA . LEU A 1 77 ? -3.906 -4.291 6.495 1.00 97.25 77 LEU A CA 1
ATOM 572 C C . LEU A 1 77 ? -5.253 -4.708 5.892 1.00 97.25 77 LEU A C 1
ATOM 574 O O . LEU A 1 77 ? -6.298 -4.365 6.443 1.00 97.25 77 LEU A O 1
ATOM 578 N N . GLY A 1 78 ? -5.246 -5.495 4.812 1.00 96.38 78 GLY A N 1
ATOM 579 C CA . GLY A 1 78 ? -6.455 -6.014 4.167 1.00 96.38 78 GLY A CA 1
ATOM 580 C C . GLY A 1 78 ? -7.302 -6.911 5.079 1.00 96.38 78 GLY A C 1
ATOM 581 O O . GLY A 1 78 ? -8.533 -6.901 4.985 1.00 96.38 78 GLY A O 1
ATOM 582 N N . ALA A 1 79 ? -6.672 -7.629 6.014 1.00 97.00 79 ALA A N 1
ATOM 583 C CA . ALA A 1 79 ? -7.357 -8.476 6.990 1.00 97.00 79 A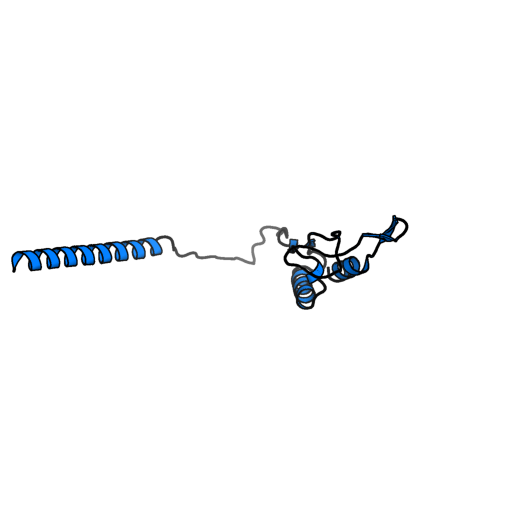LA A CA 1
ATOM 584 C C . ALA A 1 79 ? -8.133 -7.686 8.064 1.00 97.00 79 ALA A C 1
ATOM 586 O O . ALA A 1 79 ? -9.077 -8.229 8.637 1.00 97.00 79 ALA A O 1
ATOM 587 N N . LEU A 1 80 ? -7.805 -6.406 8.306 1.00 96.62 80 LEU A N 1
ATOM 588 C CA . LEU A 1 80 ? -8.529 -5.560 9.271 1.00 96.62 80 LEU A CA 1
ATOM 589 C C . LEU A 1 80 ? -10.004 -5.377 8.888 1.00 96.62 80 LEU A C 1
ATOM 591 O O . LEU A 1 80 ? -10.875 -5.287 9.755 1.00 96.62 80 LEU A O 1
ATOM 595 N N . LYS A 1 81 ? -10.288 -5.301 7.581 1.00 95.75 81 LYS A N 1
ATOM 596 C CA . LYS A 1 81 ? -11.650 -5.295 7.041 1.00 95.75 81 LYS A CA 1
ATOM 597 C C . LYS A 1 81 ? -11.665 -5.853 5.610 1.00 95.75 81 LYS A C 1
ATOM 599 O O . LYS A 1 81 ? -11.543 -5.074 4.659 1.00 95.75 81 LYS A O 1
ATOM 604 N N . PRO A 1 82 ? -11.851 -7.174 5.435 1.00 95.38 82 PRO A N 1
ATOM 605 C CA . PRO A 1 82 ? -11.735 -7.820 4.131 1.00 95.38 82 PRO A CA 1
ATOM 606 C C . PRO A 1 82 ? -12.569 -7.137 3.042 1.00 95.38 82 PRO A C 1
ATOM 608 O O . PRO A 1 82 ? -13.750 -6.836 3.248 1.00 95.38 82 PRO A O 1
ATOM 611 N N . LYS A 1 83 ? -11.940 -6.897 1.882 1.00 92.06 83 LYS A N 1
ATOM 612 C CA . LYS A 1 83 ? -12.527 -6.242 0.693 1.00 92.06 83 LYS A CA 1
ATOM 613 C C . LYS A 1 83 ? -13.049 -4.816 0.926 1.00 92.06 83 LYS A C 1
ATOM 615 O O . LYS A 1 83 ? -13.840 -4.307 0.137 1.00 92.06 83 LYS A O 1
ATOM 620 N N . GLN A 1 84 ? -12.662 -4.180 2.029 1.00 95.62 84 GLN A N 1
ATOM 621 C CA . GLN A 1 84 ? -13.124 -2.841 2.397 1.00 95.62 84 GLN A CA 1
ATOM 622 C C . GLN A 1 84 ? -11.984 -1.922 2.838 1.00 95.62 84 GLN A C 1
ATOM 624 O O . GLN A 1 84 ? -12.253 -0.828 3.330 1.00 95.62 84 GLN A O 1
ATOM 629 N N . VAL A 1 85 ? -10.738 -2.345 2.681 1.00 97.00 85 VAL A N 1
ATOM 630 C CA . VAL A 1 85 ? -9.556 -1.513 2.898 1.00 97.00 85 VAL A CA 1
ATOM 631 C C . VAL A 1 85 ? -9.089 -0.975 1.553 1.00 97.00 85 VAL A C 1
ATOM 633 O O . VAL A 1 85 ? -9.157 -1.681 0.553 1.00 97.00 85 VAL A O 1
ATOM 636 N N . TYR A 1 86 ? -8.644 0.278 1.533 1.00 96.69 86 TYR A N 1
ATOM 637 C CA . TYR A 1 86 ? -8.136 0.936 0.334 1.00 96.69 86 TYR A CA 1
ATOM 638 C C . TYR A 1 86 ? -6.671 1.296 0.529 1.00 96.69 86 TYR A C 1
ATOM 640 O O . TYR A 1 86 ? -6.293 1.829 1.578 1.00 96.69 86 TYR A O 1
ATOM 648 N N . PHE A 1 87 ? -5.866 1.040 -0.499 1.00 96.94 87 PHE A N 1
ATOM 649 C CA . PHE A 1 87 ? -4.455 1.389 -0.525 1.00 96.94 87 PHE A CA 1
ATOM 650 C C . PHE A 1 87 ? -4.193 2.403 -1.633 1.00 96.94 87 PHE A C 1
ATOM 652 O O . PHE A 1 87 ? -4.656 2.242 -2.761 1.00 96.94 87 PHE A O 1
ATOM 659 N N . ARG A 1 88 ? -3.456 3.463 -1.312 1.00 97.31 88 ARG A N 1
ATOM 660 C CA . ARG A 1 88 ? -3.076 4.501 -2.266 1.00 97.31 88 ARG A CA 1
ATOM 661 C C . ARG A 1 88 ? -1.565 4.644 -2.297 1.00 97.31 88 ARG A C 1
ATOM 663 O O . ARG A 1 88 ? -0.930 4.802 -1.260 1.00 97.31 88 ARG A O 1
ATOM 670 N N . THR A 1 89 ? -0.994 4.695 -3.491 1.00 96.19 89 THR A N 1
ATOM 671 C CA . THR A 1 89 ? 0.436 4.953 -3.675 1.00 96.19 89 THR A CA 1
ATOM 672 C C . THR A 1 89 ? 0.689 6.074 -4.682 1.00 96.19 89 THR A C 1
ATOM 674 O O . THR A 1 89 ? -0.231 6.507 -5.382 1.00 96.19 89 THR A O 1
ATOM 677 N N . HIS A 1 90 ? 1.910 6.601 -4.697 1.00 96.12 90 HIS A N 1
ATOM 678 C CA . HIS A 1 90 ? 2.363 7.592 -5.671 1.00 96.12 90 HIS A CA 1
ATOM 679 C C . HIS A 1 90 ? 3.074 6.907 -6.854 1.00 96.12 90 HIS A C 1
ATOM 681 O O . HIS A 1 90 ? 3.327 5.710 -6.824 1.00 96.12 90 HIS A O 1
ATOM 687 N N . ASN A 1 91 ? 3.427 7.680 -7.890 1.00 95.12 91 ASN A N 1
ATOM 688 C CA . ASN A 1 91 ? 4.432 7.299 -8.896 1.00 95.12 91 ASN A CA 1
ATOM 689 C C . ASN A 1 91 ? 4.161 6.003 -9.690 1.00 95.12 91 ASN A C 1
ATOM 691 O O . ASN A 1 91 ? 5.094 5.360 -10.158 1.00 95.12 91 ASN A O 1
ATOM 695 N N . LEU A 1 92 ? 2.890 5.633 -9.893 1.00 96.06 92 LEU A N 1
ATOM 696 C CA . LEU A 1 92 ? 2.531 4.439 -10.672 1.00 96.06 92 LEU A CA 1
ATOM 697 C C . LEU A 1 92 ? 2.966 4.511 -12.143 1.00 96.06 92 LEU A C 1
ATOM 699 O O . LEU A 1 92 ? 3.121 3.471 -12.764 1.00 96.06 92 LEU A O 1
ATOM 703 N N . LEU A 1 93 ? 3.158 5.704 -12.711 1.00 96.69 93 LEU A N 1
ATOM 704 C CA . LEU A 1 93 ? 3.485 5.906 -14.133 1.00 96.69 93 LEU A CA 1
ATOM 705 C C . LEU A 1 93 ? 4.814 6.646 -14.333 1.00 96.69 93 LEU A C 1
ATOM 707 O O . LEU A 1 93 ? 5.020 7.306 -15.348 1.00 96.69 93 LEU A O 1
ATOM 711 N N . THR A 1 94 ? 5.701 6.585 -13.344 1.00 95.88 94 THR A N 1
ATOM 712 C CA . THR A 1 94 ? 7.008 7.235 -13.425 1.00 95.88 94 THR A CA 1
ATOM 713 C C . THR A 1 94 ? 7.972 6.371 -14.240 1.00 95.88 94 THR A C 1
ATOM 715 O O . THR A 1 94 ? 8.080 5.159 -14.027 1.00 95.88 94 THR A O 1
ATOM 718 N N . SER A 1 95 ? 8.677 6.997 -15.186 1.00 95.19 95 SER A N 1
ATOM 719 C CA . SER A 1 95 ? 9.723 6.347 -15.979 1.00 95.19 95 SER A CA 1
ATOM 720 C C . SER A 1 95 ? 10.806 5.746 -15.086 1.00 95.19 95 SER A C 1
ATOM 722 O O . SER A 1 95 ? 11.192 6.340 -14.081 1.00 95.19 95 SER A O 1
ATOM 724 N N . GLY A 1 96 ? 11.325 4.588 -15.479 1.00 93.94 96 GLY A N 1
ATOM 725 C CA . GLY A 1 96 ? 12.377 3.908 -14.742 1.00 93.94 96 GLY A CA 1
ATOM 726 C C . GLY A 1 96 ? 12.529 2.454 -15.170 1.00 93.94 96 GLY A C 1
ATOM 727 O O . GLY A 1 96 ? 11.844 1.988 -16.076 1.00 93.94 96 GLY A O 1
ATOM 728 N N . ASP A 1 97 ? 13.454 1.761 -14.524 1.00 94.56 97 ASP A N 1
ATOM 729 C CA . ASP A 1 97 ? 13.881 0.392 -14.823 1.00 94.56 97 ASP A CA 1
ATOM 730 C C . ASP A 1 97 ? 13.260 -0.672 -13.897 1.00 94.56 97 ASP A C 1
ATOM 732 O O . ASP A 1 97 ? 13.612 -1.849 -13.971 1.00 94.56 97 ASP A O 1
ATOM 736 N N . GLY A 1 98 ? 12.367 -0.273 -12.987 1.00 95.44 98 GLY A N 1
ATOM 737 C CA . GLY A 1 98 ? 11.799 -1.163 -11.976 1.00 95.44 98 GLY A CA 1
ATOM 738 C C . GLY A 1 98 ? 12.534 -1.193 -10.639 1.00 95.44 98 GLY A C 1
ATOM 739 O O . GLY A 1 98 ? 12.049 -1.843 -9.706 1.00 95.44 98 GLY A O 1
ATOM 740 N N . THR A 1 99 ? 13.676 -0.510 -10.511 1.00 95.62 99 THR A N 1
ATOM 741 C CA . THR A 1 99 ? 14.448 -0.458 -9.266 1.00 95.62 99 THR A CA 1
ATOM 742 C C . THR A 1 99 ? 13.726 0.410 -8.225 1.00 95.62 99 THR A C 1
ATOM 744 O O . THR A 1 99 ? 13.535 1.603 -8.465 1.00 95.62 99 THR A O 1
ATOM 747 N N . PRO A 1 100 ? 13.341 -0.136 -7.051 1.00 93.19 100 PRO A N 1
ATOM 748 C CA . PRO A 1 100 ? 12.716 0.653 -5.993 1.00 93.19 100 PRO A CA 1
ATOM 749 C C . PRO A 1 100 ? 13.675 1.713 -5.445 1.00 93.19 100 PRO A C 1
ATOM 751 O O . PRO A 1 100 ? 14.840 1.413 -5.169 1.00 93.19 100 PRO A O 1
ATOM 754 N N . ALA A 1 101 ? 13.169 2.919 -5.194 1.00 91.25 101 ALA A N 1
ATOM 755 C CA . ALA A 1 101 ? 13.921 3.995 -4.561 1.00 91.25 101 ALA A CA 1
ATOM 756 C C . ALA A 1 101 ? 13.200 4.514 -3.313 1.00 91.25 101 ALA A C 1
ATOM 758 O O . ALA A 1 101 ? 12.012 4.286 -3.093 1.00 91.25 101 ALA A O 1
ATOM 759 N N . LEU A 1 102 ? 13.912 5.249 -2.457 1.00 87.88 102 LEU A N 1
ATOM 760 C CA . LEU A 1 102 ? 13.249 5.934 -1.354 1.00 87.88 102 LEU A CA 1
ATOM 761 C C . LEU A 1 102 ? 12.325 7.010 -1.947 1.00 87.88 102 LEU A C 1
ATOM 763 O O . LEU A 1 102 ? 12.825 8.015 -2.449 1.00 87.88 102 LEU A O 1
ATOM 767 N N . LYS A 1 103 ? 11.003 6.790 -1.842 1.00 87.19 103 LYS A N 1
ATOM 768 C CA . LYS A 1 103 ? 9.890 7.688 -2.227 1.00 87.19 103 LYS A CA 1
ATOM 769 C C . LYS A 1 103 ? 9.475 7.696 -3.712 1.00 87.19 103 LYS A C 1
ATOM 771 O O . LYS A 1 103 ? 8.374 8.168 -4.004 1.00 87.19 103 LYS A O 1
ATOM 776 N N . TRP A 1 104 ? 10.299 7.209 -4.635 1.00 89.94 104 TRP A N 1
ATOM 777 C CA . TRP A 1 104 ? 10.134 7.447 -6.077 1.00 89.94 104 TRP A CA 1
ATOM 778 C C . TRP A 1 104 ? 9.923 6.176 -6.895 1.00 89.94 104 TRP A C 1
ATOM 780 O O . TRP A 1 104 ? 10.884 5.468 -7.195 1.00 89.94 104 TRP A O 1
ATOM 790 N N . GLY A 1 105 ? 8.667 5.950 -7.295 1.00 92.38 105 GLY A N 1
ATOM 791 C CA . GLY A 1 105 ? 8.289 4.794 -8.103 1.00 92.38 105 GLY A CA 1
ATOM 792 C C . GLY A 1 105 ? 9.041 4.739 -9.423 1.00 92.38 105 GLY A C 1
ATOM 793 O O . GLY A 1 105 ? 9.328 5.770 -10.030 1.00 92.38 105 GLY A O 1
ATOM 794 N N . SER A 1 106 ? 9.335 3.522 -9.857 1.00 95.88 106 SER A N 1
ATOM 795 C CA . SER A 1 106 ? 10.067 3.217 -11.082 1.00 95.88 106 SER A CA 1
ATOM 796 C C . SER A 1 106 ? 9.299 2.106 -11.784 1.00 95.88 106 SER A C 1
ATOM 798 O O . SER A 1 106 ? 9.438 0.938 -11.432 1.00 95.88 106 SER A O 1
ATOM 800 N N . THR A 1 107 ? 8.394 2.454 -12.701 1.00 96.75 107 THR A N 1
ATOM 801 C CA . THR A 1 107 ? 7.515 1.457 -13.339 1.00 96.75 107 THR A CA 1
ATOM 802 C C . THR A 1 107 ? 7.737 1.321 -14.830 1.00 96.75 107 THR A C 1
ATOM 804 O O . THR A 1 107 ? 7.492 0.246 -15.364 1.00 96.75 107 THR A O 1
ATOM 807 N N . GLY A 1 108 ? 8.211 2.380 -15.494 1.00 96.44 108 GLY A N 1
ATOM 808 C CA . GLY A 1 108 ? 8.583 2.304 -16.907 1.00 96.44 108 GLY A CA 1
ATOM 809 C C . GLY A 1 108 ? 7.411 1.983 -17.837 1.00 96.44 108 GLY A C 1
ATOM 810 O O . GLY A 1 108 ? 7.629 1.434 -18.909 1.00 96.44 108 GLY A O 1
ATOM 811 N N . ALA A 1 109 ? 6.177 2.343 -17.453 1.00 97.81 109 ALA A N 1
ATOM 812 C CA . ALA A 1 109 ? 4.968 1.976 -18.199 1.00 97.81 109 ALA A CA 1
ATOM 813 C C . ALA A 1 109 ? 4.930 2.483 -19.653 1.00 97.81 109 ALA A C 1
ATOM 815 O O . ALA A 1 109 ? 4.144 1.988 -20.456 1.00 97.81 109 ALA A O 1
ATOM 816 N N . TYR A 1 110 ? 5.760 3.474 -19.983 1.00 97.44 110 TYR A N 1
ATOM 817 C CA . TYR A 1 110 ? 5.891 4.063 -21.308 1.00 97.44 110 TYR A CA 1
ATOM 818 C C . TYR A 1 110 ? 7.361 4.194 -21.711 1.00 97.44 110 TYR A C 1
ATOM 820 O O . TYR A 1 110 ? 8.191 4.663 -20.926 1.00 97.44 110 TYR A O 1
ATOM 828 N N . SER A 1 111 ? 7.645 3.858 -22.966 1.00 96.88 111 SER A N 1
ATOM 829 C CA . SER A 1 111 ? 8.892 4.142 -23.678 1.00 96.88 111 SER A CA 1
ATOM 830 C C . SER A 1 111 ? 8.610 4.325 -25.173 1.00 96.88 111 SER A C 1
ATOM 832 O O . SER A 1 111 ? 7.481 4.134 -25.622 1.00 96.88 111 SER A O 1
ATOM 834 N N . GLU A 1 112 ? 9.628 4.694 -25.945 1.00 98.19 112 GLU A N 1
ATOM 835 C CA . GLU A 1 112 ? 9.562 4.761 -27.406 1.00 98.19 112 GLU A CA 1
ATOM 836 C C . GLU A 1 112 ? 10.617 3.833 -28.018 1.00 98.19 112 GLU A C 1
ATOM 838 O O . GLU A 1 112 ? 11.720 3.703 -27.479 1.00 98.19 112 GLU A O 1
ATOM 843 N N . ASP A 1 113 ? 10.276 3.166 -29.124 1.00 97.19 113 ASP A N 1
ATOM 844 C CA . ASP A 1 113 ? 11.235 2.384 -29.909 1.00 97.19 113 ASP A CA 1
ATOM 845 C C . ASP A 1 113 ? 12.185 3.291 -30.723 1.00 97.19 113 ASP A C 1
ATOM 847 O O . ASP A 1 113 ? 12.098 4.519 -30.693 1.00 97.19 113 ASP A O 1
ATOM 851 N N . ALA A 1 114 ? 13.116 2.691 -31.472 1.00 97.94 114 ALA A N 1
ATOM 852 C CA . ALA A 1 114 ? 14.091 3.440 -32.273 1.00 97.94 114 ALA A CA 1
ATOM 853 C C . ALA A 1 114 ? 13.462 4.308 -33.384 1.00 97.94 114 ALA A C 1
ATOM 855 O O . ALA A 1 114 ? 14.106 5.244 -33.855 1.00 97.94 114 ALA A O 1
ATOM 856 N N . ASP A 1 115 ? 12.221 4.015 -33.784 1.00 98.00 115 ASP A N 1
ATOM 857 C CA . ASP A 1 115 ? 11.461 4.770 -34.782 1.00 98.00 115 ASP A CA 1
ATOM 858 C C . ASP A 1 115 ? 10.501 5.789 -34.126 1.00 98.00 115 ASP A C 1
ATOM 860 O O . ASP A 1 115 ? 9.705 6.423 -34.824 1.00 98.00 115 ASP A O 1
ATOM 864 N N . GLY A 1 116 ? 10.545 5.946 -32.797 1.00 97.94 116 GLY A N 1
ATOM 865 C CA . GLY A 1 116 ? 9.670 6.843 -32.039 1.00 97.94 116 GLY A CA 1
ATOM 866 C C . GLY A 1 116 ? 8.248 6.309 -31.835 1.00 97.94 116 GLY A C 1
ATOM 867 O O . GLY A 1 116 ? 7.336 7.087 -31.551 1.00 97.94 116 GLY A O 1
ATOM 868 N N . ARG A 1 117 ? 8.003 5.002 -32.014 1.00 98.50 117 ARG A N 1
ATOM 869 C CA . ARG A 1 117 ? 6.679 4.414 -31.750 1.00 98.50 117 ARG A CA 1
ATOM 870 C C . ARG A 1 117 ? 6.507 4.132 -30.258 1.00 98.50 117 ARG A C 1
ATOM 872 O O . ARG A 1 117 ? 7.442 3.632 -29.634 1.00 98.50 117 ARG A O 1
ATOM 879 N N . PRO A 1 118 ? 5.313 4.372 -29.689 1.00 98.06 118 PRO A N 1
ATOM 880 C CA . PRO A 1 118 ? 5.071 4.142 -28.273 1.00 98.06 118 PRO A CA 1
ATOM 881 C C . PRO A 1 118 ? 5.084 2.644 -27.940 1.00 98.06 118 PRO A C 1
ATOM 883 O O . PRO A 1 118 ? 4.436 1.836 -28.608 1.00 98.06 118 PRO A O 1
ATOM 886 N N . VAL A 1 119 ? 5.775 2.292 -26.860 1.00 98.00 119 VAL A N 1
ATOM 887 C CA . VAL A 1 119 ? 5.833 0.952 -26.272 1.00 98.00 119 VAL A CA 1
ATOM 888 C C . VAL A 1 119 ? 5.342 1.041 -24.831 1.00 98.00 119 VAL A C 1
ATOM 890 O O . VAL A 1 119 ? 5.848 1.842 -24.042 1.00 98.00 119 VAL A O 1
ATOM 893 N N . TYR A 1 120 ? 4.363 0.204 -24.485 1.00 98.00 120 TYR A N 1
ATOM 894 C CA . TYR A 1 120 ? 3.781 0.141 -23.146 1.00 98.00 120 TYR A CA 1
ATOM 895 C C . TYR A 1 120 ? 4.104 -1.194 -22.478 1.00 98.00 120 TYR A C 1
ATOM 897 O O . TYR A 1 120 ? 3.841 -2.247 -23.062 1.00 98.00 120 TYR A O 1
ATOM 905 N N . ASP A 1 121 ? 4.619 -1.143 -21.251 1.00 97.88 121 ASP A N 1
ATOM 906 C CA . ASP A 1 121 ? 4.884 -2.321 -20.421 1.00 97.88 121 ASP A CA 1
ATOM 907 C C . ASP A 1 121 ? 4.144 -2.203 -19.084 1.00 97.88 121 ASP A C 1
ATOM 909 O O . ASP A 1 121 ? 4.428 -1.343 -18.252 1.00 97.88 121 ASP A O 1
ATOM 913 N N . TRP A 1 122 ? 3.172 -3.085 -18.873 1.00 98.12 122 TRP A N 1
ATOM 914 C CA . TRP A 1 122 ? 2.322 -3.077 -17.685 1.00 98.12 122 TRP A CA 1
ATOM 915 C C . TRP A 1 122 ? 2.799 -4.039 -16.596 1.00 98.12 122 TRP A C 1
ATOM 917 O O . TRP A 1 122 ? 2.237 -4.037 -15.504 1.00 98.12 122 TRP A O 1
ATOM 927 N N . ALA A 1 123 ? 3.867 -4.811 -16.826 1.00 98.12 123 ALA A N 1
ATOM 928 C CA . ALA A 1 123 ? 4.251 -5.919 -15.954 1.00 98.12 123 ALA A CA 1
ATOM 929 C C . ALA A 1 123 ? 4.507 -5.501 -14.495 1.00 98.12 123 ALA A C 1
ATOM 931 O O . ALA A 1 123 ? 4.206 -6.252 -13.565 1.00 98.12 123 ALA A O 1
ATOM 932 N N . ILE A 1 124 ? 5.075 -4.313 -14.265 1.00 98.00 124 ILE A N 1
ATOM 933 C CA . ILE A 1 124 ? 5.316 -3.805 -12.907 1.00 98.00 124 ILE A CA 1
ATOM 934 C C . ILE A 1 124 ? 4.019 -3.309 -12.262 1.00 98.00 124 ILE A C 1
ATOM 936 O O . ILE A 1 124 ? 3.795 -3.589 -11.084 1.00 98.00 124 ILE A O 1
ATOM 940 N N . LEU A 1 125 ? 3.154 -2.617 -13.012 1.00 97.81 125 LEU A N 1
ATOM 941 C CA . LEU A 1 125 ? 1.853 -2.177 -12.498 1.00 97.81 125 LEU A CA 1
ATOM 942 C C . LEU A 1 125 ? 0.993 -3.379 -12.129 1.00 97.81 125 LEU A C 1
ATOM 944 O O . LEU A 1 125 ? 0.437 -3.393 -11.035 1.00 97.81 125 LEU A O 1
ATOM 948 N N . ASP A 1 126 ? 0.957 -4.398 -12.982 1.00 98.44 126 ASP A N 1
ATOM 949 C CA . ASP A 1 126 ? 0.221 -5.633 -12.727 1.00 98.44 126 ASP A CA 1
ATOM 950 C C . ASP A 1 126 ? 0.701 -6.281 -11.423 1.00 98.44 126 ASP A C 1
ATOM 952 O O . ASP A 1 126 ? -0.105 -6.565 -10.546 1.00 98.44 126 ASP A O 1
ATOM 956 N N . ARG A 1 127 ? 2.019 -6.379 -11.191 1.00 97.75 127 ARG A N 1
ATOM 957 C CA . ARG A 1 127 ? 2.563 -6.888 -9.914 1.00 97.75 127 ARG A CA 1
ATOM 958 C C . ARG A 1 127 ? 2.165 -6.051 -8.698 1.00 97.75 127 ARG A C 1
ATOM 960 O O . ARG A 1 127 ? 1.981 -6.602 -7.609 1.00 97.75 127 ARG A O 1
ATOM 967 N N . ILE A 1 128 ? 2.102 -4.727 -8.851 1.00 97.62 128 ILE A N 1
ATOM 968 C CA . ILE A 1 128 ? 1.665 -3.819 -7.785 1.00 97.62 128 ILE A CA 1
ATOM 969 C C . ILE A 1 128 ? 0.188 -4.079 -7.467 1.00 97.62 128 ILE A C 1
ATOM 971 O O . ILE A 1 128 ? -0.143 -4.284 -6.301 1.00 97.62 128 ILE A O 1
ATOM 975 N N . PHE A 1 129 ? -0.678 -4.123 -8.482 1.00 97.12 129 PHE A N 1
ATOM 976 C CA . PHE A 1 129 ? -2.118 -4.315 -8.307 1.00 97.12 129 PHE A CA 1
ATOM 977 C C . PHE A 1 129 ? -2.499 -5.735 -7.887 1.00 97.12 129 PHE A C 1
ATOM 979 O O . PHE A 1 129 ? -3.394 -5.873 -7.067 1.00 97.12 129 PHE A O 1
ATOM 986 N N . ASP A 1 130 ? -1.779 -6.766 -8.328 1.00 97.50 130 ASP A N 1
ATOM 987 C CA . ASP A 1 130 ? -1.937 -8.146 -7.841 1.00 97.50 130 ASP A CA 1
ATOM 988 C C . ASP A 1 130 ? -1.639 -8.276 -6.339 1.00 97.50 130 ASP A C 1
ATOM 990 O O . ASP A 1 130 ? -2.043 -9.243 -5.691 1.00 97.50 130 ASP A O 1
ATOM 994 N N . THR A 1 131 ? -0.884 -7.326 -5.776 1.00 96.31 131 THR A N 1
ATOM 995 C CA . THR A 1 131 ? -0.606 -7.281 -4.338 1.00 96.31 131 THR A CA 1
ATOM 996 C C . THR A 1 131 ? -1.704 -6.568 -3.542 1.00 96.31 131 THR A C 1
ATOM 998 O O . THR A 1 131 ? -1.827 -6.822 -2.342 1.00 96.31 131 THR A O 1
ATOM 1001 N N . TYR A 1 132 ? -2.453 -5.659 -4.168 1.00 93.25 132 TYR A N 1
ATOM 1002 C CA . TYR A 1 132 ? -3.506 -4.864 -3.525 1.00 93.25 132 TYR A CA 1
ATOM 1003 C C . TYR A 1 132 ? -4.816 -5.645 -3.386 1.00 93.25 132 TYR A C 1
ATOM 1005 O O . TYR A 1 132 ? -5.475 -5.458 -2.336 1.00 93.25 132 TYR A O 1
#

Secondary structure (DSSP, 8-state):
-HHHHHHHHHHHHHHHHHHHHHHHHHHHHHTTT---------TT--------TT-EEEES-GGGTTSHHHHHHHHHHHHHSTT--EEEES-TT--SSS---SS------EEE-TTS-EEE--HHHHHHHTT-